Protein AF-A0A0V8RWB8-F1 (afdb_monomer)

Sequence (74 aa):
MSEEVFEEVSEKAHESEEEVEEEAIDINAALLEAMVKRTEILEKYVKGEVGKAEATSMLSAVKVPTLGRRRRRK

Structure (mmCIF, N/CA/C/O backbone):
data_AF-A0A0V8RWB8-F1
#
_entry.id   AF-A0A0V8RWB8-F1
#
loop_
_atom_site.group_PDB
_atom_site.id
_atom_site.type_symbol
_atom_site.label_atom_id
_atom_site.label_alt_id
_atom_site.label_comp_id
_atom_site.label_asym_id
_atom_site.label_entity_id
_atom_site.label_seq_id
_atom_site.pdbx_PDB_ins_code
_atom_site.Cartn_x
_atom_site.Cartn_y
_atom_site.Cartn_z
_atom_site.occupancy
_atom_site.B_iso_or_equiv
_atom_site.auth_seq_id
_atom_site.auth_comp_id
_atom_site.auth_asym_id
_atom_site.auth_atom_id
_atom_site.pdbx_PDB_model_num
ATOM 1 N N . MET A 1 1 ? 33.038 -14.492 -42.134 1.00 52.97 1 MET A N 1
ATOM 2 C CA . MET A 1 1 ? 32.323 -14.133 -40.897 1.00 52.97 1 MET A CA 1
ATOM 3 C C . MET A 1 1 ? 32.353 -12.619 -40.857 1.00 52.97 1 MET A C 1
ATOM 5 O O . MET A 1 1 ? 33.386 -12.067 -40.505 1.00 52.97 1 MET A O 1
ATOM 9 N N . SER A 1 2 ? 31.350 -11.989 -41.467 1.00 54.09 2 SER A N 1
ATOM 10 C CA . SER A 1 2 ? 31.314 -10.551 -41.745 1.00 54.09 2 SER A CA 1
ATOM 11 C C . SER A 1 2 ? 31.108 -9.746 -40.464 1.00 54.09 2 SER A C 1
ATOM 13 O O . SER A 1 2 ? 30.417 -10.192 -39.553 1.00 54.09 2 SER A O 1
ATOM 15 N N . GLU A 1 3 ? 31.716 -8.564 -40.434 1.00 56.56 3 GLU A N 1
ATOM 16 C CA . GLU A 1 3 ? 31.607 -7.527 -39.397 1.00 56.56 3 GLU A CA 1
ATOM 17 C C . GLU A 1 3 ? 30.134 -7.178 -39.086 1.00 56.56 3 GLU A C 1
ATOM 19 O O . GLU A 1 3 ? 29.768 -7.014 -37.927 1.00 56.56 3 GLU A O 1
ATOM 24 N N . GLU A 1 4 ? 29.264 -7.263 -40.100 1.00 55.44 4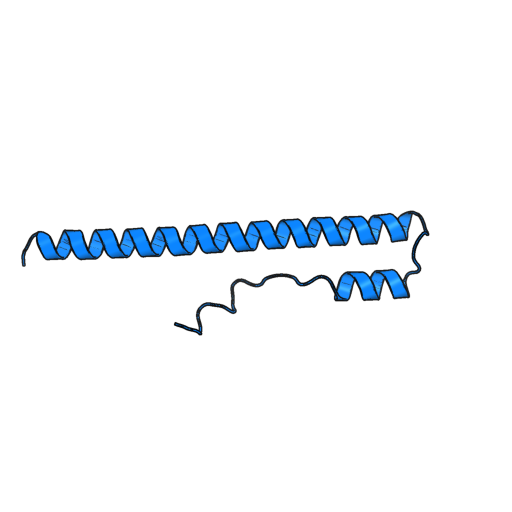 GLU A N 1
ATOM 25 C CA . GLU A 1 4 ? 27.800 -7.119 -40.001 1.00 55.44 4 GLU A CA 1
ATOM 26 C C . GLU A 1 4 ? 27.138 -8.084 -38.999 1.00 55.44 4 GLU A C 1
ATOM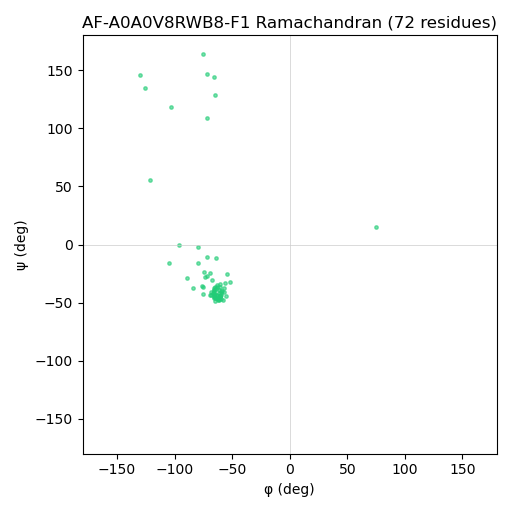 28 O O . GLU A 1 4 ? 26.161 -7.730 -38.346 1.00 55.44 4 GLU A O 1
ATOM 33 N N . VAL A 1 5 ? 27.673 -9.301 -38.826 1.00 57.38 5 VAL A N 1
ATOM 34 C CA . VAL A 1 5 ? 27.112 -10.281 -37.874 1.00 57.38 5 VAL A CA 1
ATOM 35 C C . VAL A 1 5 ? 27.443 -9.898 -36.428 1.00 57.38 5 VAL A C 1
ATOM 37 O O . VAL A 1 5 ? 26.750 -10.318 -35.506 1.00 57.38 5 VAL A O 1
ATOM 40 N N . PHE A 1 6 ? 28.503 -9.120 -36.203 1.00 56.81 6 PHE A N 1
ATOM 41 C CA . PHE A 1 6 ? 28.908 -8.701 -34.862 1.00 56.81 6 PHE A CA 1
ATOM 42 C C . PHE A 1 6 ? 28.122 -7.467 -34.398 1.00 56.81 6 PHE A C 1
ATOM 44 O O . PHE A 1 6 ? 27.715 -7.413 -33.238 1.00 56.81 6 PHE A O 1
ATOM 51 N N . GLU A 1 7 ? 27.842 -6.527 -35.306 1.00 58.78 7 GLU A N 1
ATOM 52 C CA . GLU A 1 7 ? 26.993 -5.361 -35.022 1.00 58.78 7 GLU A CA 1
ATOM 53 C C . GLU A 1 7 ? 25.539 -5.764 -34.730 1.00 58.78 7 GLU A C 1
ATOM 55 O O . GLU A 1 7 ? 25.015 -5.374 -33.690 1.00 58.78 7 GLU A O 1
ATOM 60 N N . GLU A 1 8 ? 24.921 -6.646 -35.529 1.00 58.06 8 GLU A N 1
ATOM 61 C CA . GLU A 1 8 ? 23.541 -7.109 -35.270 1.00 58.06 8 GLU A CA 1
ATOM 62 C C . GLU A 1 8 ? 23.377 -7.824 -33.915 1.00 58.06 8 GLU A C 1
ATOM 64 O O . GLU A 1 8 ? 22.320 -7.753 -33.282 1.00 58.06 8 GLU A O 1
ATOM 69 N N . VAL A 1 9 ? 24.402 -8.560 -33.471 1.00 61.72 9 VAL A N 1
ATOM 70 C CA . VAL A 1 9 ? 24.374 -9.266 -32.180 1.00 61.72 9 VAL A CA 1
ATOM 71 C C . VAL A 1 9 ? 24.588 -8.287 -31.026 1.00 61.72 9 VAL A C 1
ATOM 73 O O . VAL A 1 9 ? 23.958 -8.445 -29.980 1.00 61.72 9 VAL A O 1
ATOM 76 N N . SER A 1 10 ? 25.430 -7.269 -31.217 1.00 56.19 10 SER A N 1
ATOM 77 C CA . SER A 1 10 ? 25.656 -6.215 -30.229 1.00 56.19 10 SER A CA 1
ATOM 78 C C . SER A 1 10 ? 24.426 -5.320 -30.053 1.00 56.19 10 SER A C 1
ATOM 80 O O . SER A 1 10 ? 24.057 -5.040 -28.917 1.00 56.19 10 SER A O 1
ATOM 82 N N . GLU A 1 11 ? 23.761 -4.912 -31.138 1.00 61.53 11 GLU A N 1
ATOM 83 C CA . GLU A 1 11 ? 22.541 -4.094 -31.069 1.00 61.53 11 GLU A CA 1
ATOM 84 C C . GLU A 1 11 ? 21.396 -4.853 -30.390 1.00 61.53 11 GLU A C 1
ATOM 86 O O . GLU A 1 11 ? 20.803 -4.338 -29.447 1.00 61.53 11 GLU A O 1
ATOM 91 N N . LYS A 1 12 ? 21.153 -6.122 -30.754 1.00 58.47 12 LYS A N 1
ATOM 92 C CA . LYS A 1 12 ? 20.125 -6.949 -30.090 1.00 58.47 12 LYS A CA 1
ATOM 93 C C . LYS A 1 12 ? 20.411 -7.217 -28.616 1.00 58.47 12 LYS A C 1
ATOM 95 O O . LYS A 1 12 ? 19.470 -7.333 -27.832 1.00 58.47 12 LYS A O 1
ATOM 100 N N . ALA A 1 13 ? 21.679 -7.373 -28.235 1.00 58.38 13 ALA A N 1
ATOM 101 C CA . ALA A 1 13 ? 22.048 -7.528 -26.832 1.00 58.38 13 ALA A CA 1
ATOM 102 C C . ALA A 1 13 ? 21.741 -6.244 -26.050 1.00 58.38 13 ALA A C 1
ATOM 104 O O . ALA A 1 13 ? 21.109 -6.319 -24.998 1.00 58.38 13 ALA A O 1
ATOM 105 N N . HIS A 1 14 ? 22.090 -5.084 -26.610 1.00 52.31 14 HIS A N 1
ATOM 106 C CA . HIS A 1 14 ? 21.867 -3.789 -25.973 1.00 52.31 14 HIS A CA 1
ATOM 107 C C . HIS A 1 14 ? 20.374 -3.446 -25.842 1.00 52.31 14 HIS A C 1
ATOM 109 O O . HIS A 1 14 ? 19.933 -3.029 -24.774 1.00 52.31 14 HIS A O 1
ATOM 115 N N . GLU A 1 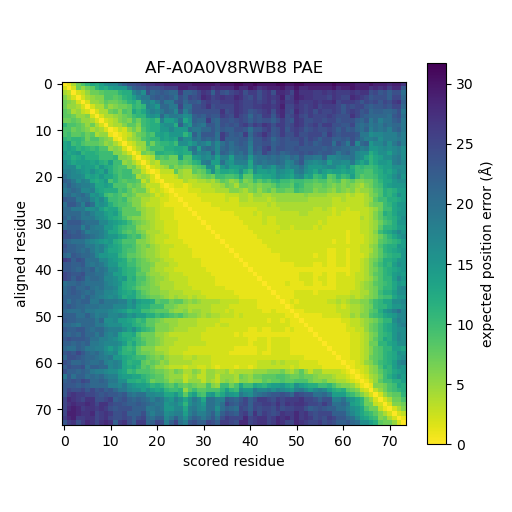15 ? 19.582 -3.719 -26.881 1.00 59.19 15 GLU A N 1
ATOM 116 C CA . GLU A 1 15 ? 18.123 -3.537 -26.882 1.00 59.19 15 GLU A CA 1
ATOM 117 C C . GLU A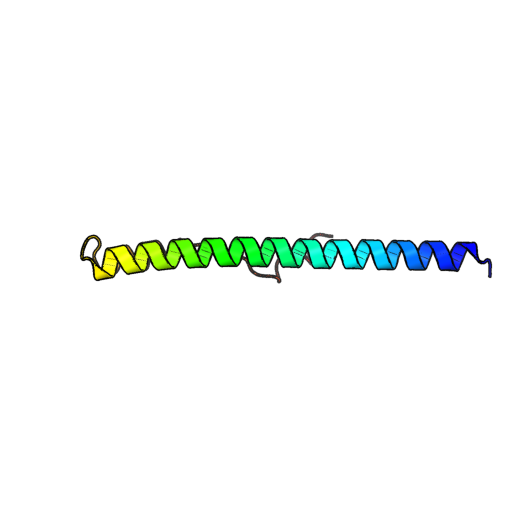 1 15 ? 17.447 -4.454 -25.842 1.00 59.19 15 GLU A C 1
ATOM 119 O O . GLU A 1 15 ? 16.508 -4.065 -25.149 1.00 59.19 15 GLU A O 1
ATOM 124 N N . SER A 1 16 ? 17.970 -5.675 -25.664 1.00 58.09 16 SER A N 1
ATOM 125 C CA . SER A 1 16 ? 17.469 -6.611 -24.652 1.00 58.09 16 SER A CA 1
ATOM 126 C C . SER A 1 16 ? 17.846 -6.237 -23.215 1.00 58.09 16 SER A C 1
ATOM 128 O O . SER A 1 16 ? 17.121 -6.601 -22.290 1.00 58.09 16 SER A O 1
ATOM 130 N N . GLU A 1 17 ? 18.963 -5.536 -23.010 1.00 60.38 17 GLU A N 1
ATOM 131 C CA . GLU A 1 17 ? 19.375 -5.034 -21.695 1.00 60.38 17 GLU A CA 1
ATOM 132 C C . GLU A 1 17 ? 18.542 -3.812 -21.292 1.00 60.38 17 GLU A C 1
ATOM 134 O O . GLU A 1 17 ? 18.043 -3.770 -20.166 1.00 60.38 17 GLU A O 1
ATOM 139 N N . GLU A 1 18 ? 18.286 -2.890 -22.224 1.00 61.88 18 GLU A N 1
ATOM 140 C CA . GLU A 1 18 ? 17.410 -1.733 -21.998 1.00 61.88 18 GLU A CA 1
ATOM 141 C C . GLU A 1 18 ? 15.972 -2.157 -21.646 1.00 61.88 18 GLU A C 1
ATOM 143 O O . GLU A 1 18 ? 15.421 -1.671 -20.656 1.00 61.88 18 GLU A O 1
ATOM 148 N N . GLU A 1 19 ? 15.390 -3.144 -22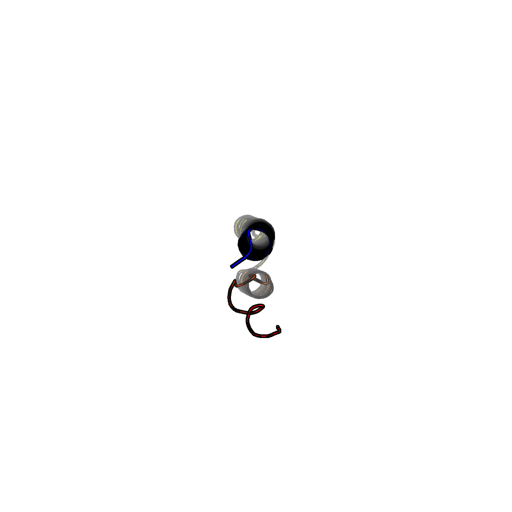.350 1.00 59.88 19 GLU A N 1
ATOM 149 C CA . GLU A 1 19 ? 14.063 -3.691 -21.998 1.00 59.88 19 GLU A CA 1
ATOM 150 C C . GLU A 1 19 ? 14.017 -4.226 -20.549 1.00 59.88 19 GLU A C 1
ATOM 152 O O . GLU A 1 19 ? 13.004 -4.096 -19.856 1.00 59.88 19 GLU A O 1
ATOM 157 N N . VAL A 1 20 ? 15.102 -4.842 -20.066 1.00 63.84 20 VAL A N 1
ATOM 158 C CA . VAL A 1 20 ? 15.167 -5.418 -18.711 1.00 63.84 20 VAL A CA 1
ATOM 159 C C . VAL A 1 20 ? 15.314 -4.330 -17.644 1.00 63.84 20 VAL A C 1
ATOM 161 O O . VAL A 1 20 ? 14.740 -4.457 -16.555 1.00 63.84 20 VAL A O 1
ATOM 164 N N . GLU A 1 21 ? 16.055 -3.263 -17.936 1.00 68.81 21 GLU A N 1
ATOM 165 C CA . GLU A 1 21 ? 16.206 -2.116 -17.038 1.00 68.81 21 GLU A CA 1
ATOM 166 C C . GLU A 1 21 ? 14.907 -1.310 -16.917 1.00 68.81 21 GLU A C 1
ATOM 168 O O . GLU A 1 21 ? 14.491 -0.989 -15.797 1.00 68.81 21 GLU A O 1
ATOM 173 N N . GLU A 1 22 ? 14.210 -1.063 -18.028 1.00 70.00 22 GLU A N 1
ATOM 174 C CA . GLU A 1 22 ? 12.899 -0.406 -18.023 1.00 70.00 22 GLU A CA 1
ATOM 175 C C . GLU A 1 22 ? 11.865 -1.216 -17.226 1.00 70.00 22 GLU A C 1
ATOM 177 O O . GLU A 1 22 ? 11.183 -0.672 -16.349 1.00 70.00 22 GLU A O 1
ATOM 182 N N . GLU A 1 23 ? 11.806 -2.540 -17.425 1.00 72.75 23 GLU A N 1
ATOM 183 C CA . GLU A 1 23 ? 10.924 -3.411 -16.639 1.00 72.75 23 GLU A CA 1
ATOM 184 C C . GLU A 1 23 ? 11.250 -3.372 -15.134 1.00 72.75 23 GLU A C 1
ATOM 186 O O . GLU A 1 23 ? 10.341 -3.429 -14.294 1.00 72.75 23 GLU A O 1
ATOM 191 N N . ALA A 1 24 ? 12.530 -3.264 -14.762 1.00 77.38 24 ALA A N 1
ATOM 192 C CA . ALA A 1 24 ? 12.939 -3.149 -13.365 1.00 77.38 24 ALA A CA 1
ATOM 193 C C . ALA A 1 24 ? 12.513 -1.806 -12.747 1.00 77.38 24 ALA A C 1
ATOM 195 O O . ALA A 1 24 ? 12.049 -1.780 -11.599 1.00 77.38 24 ALA A O 1
ATOM 196 N N . ILE A 1 25 ? 12.632 -0.706 -13.496 1.00 84.00 25 ILE A N 1
ATOM 197 C CA . ILE A 1 25 ? 12.199 0.631 -13.067 1.00 84.00 25 ILE A CA 1
ATOM 198 C C . ILE A 1 25 ? 10.685 0.649 -12.833 1.00 84.00 25 ILE A C 1
ATOM 200 O O . ILE A 1 25 ? 10.243 1.071 -11.760 1.00 84.00 25 ILE A O 1
ATOM 204 N N . ASP A 1 26 ? 9.899 0.111 -13.765 1.00 81.44 26 ASP A N 1
ATOM 205 C CA . ASP A 1 26 ? 8.436 0.048 -13.660 1.00 81.44 26 ASP A CA 1
ATOM 206 C C . ASP A 1 26 ? 7.972 -0.747 -12.435 1.00 81.44 26 ASP A C 1
ATOM 208 O O . ASP A 1 26 ? 7.064 -0.341 -11.698 1.00 81.44 26 ASP A O 1
ATOM 212 N N . ILE A 1 27 ? 8.610 -1.892 -12.180 1.00 85.38 27 ILE A N 1
ATOM 213 C CA . ILE A 1 27 ? 8.286 -2.727 -11.022 1.00 85.38 27 ILE A CA 1
ATOM 214 C C . ILE A 1 27 ? 8.616 -1.993 -9.727 1.00 85.38 27 ILE A C 1
ATOM 216 O O . ILE A 1 27 ? 7.809 -2.016 -8.795 1.00 85.38 27 ILE A O 1
ATOM 220 N N . ASN A 1 28 ? 9.764 -1.321 -9.667 1.00 88.50 28 ASN A N 1
ATOM 221 C CA . ASN A 1 28 ? 10.158 -0.547 -8.497 1.00 88.50 28 ASN A CA 1
ATOM 222 C C . ASN A 1 28 ? 9.225 0.647 -8.259 1.00 88.50 28 ASN A C 1
ATOM 224 O O . ASN A 1 28 ? 8.830 0.880 -7.116 1.00 88.50 28 ASN A O 1
ATOM 228 N N . ALA A 1 29 ? 8.800 1.353 -9.309 1.00 90.25 29 ALA A N 1
ATOM 229 C CA . ALA A 1 29 ? 7.816 2.428 -9.204 1.00 90.25 29 ALA A CA 1
ATOM 230 C C . ALA A 1 29 ? 6.484 1.909 -8.635 1.00 90.25 29 ALA A C 1
ATOM 232 O O . ALA A 1 29 ? 5.956 2.447 -7.659 1.00 90.25 29 ALA A O 1
ATOM 233 N N . ALA A 1 30 ? 5.988 0.789 -9.161 1.00 89.25 30 ALA A N 1
ATOM 234 C CA . ALA A 1 30 ? 4.758 0.174 -8.680 1.00 89.25 30 ALA A CA 1
ATOM 235 C C . ALA A 1 30 ? 4.887 -0.397 -7.246 1.00 89.25 30 ALA A C 1
ATOM 237 O O . ALA A 1 30 ? 3.912 -0.394 -6.486 1.00 89.25 30 ALA A O 1
ATOM 238 N N . LEU A 1 31 ? 6.079 -0.852 -6.835 1.00 92.00 31 LEU A N 1
ATOM 239 C CA . LEU A 1 31 ? 6.368 -1.211 -5.441 1.00 92.00 31 LEU A CA 1
ATOM 240 C C . LEU A 1 31 ? 6.313 0.012 -4.521 1.00 92.00 31 LEU A C 1
ATOM 242 O O . LEU A 1 31 ? 5.688 -0.059 -3.461 1.00 92.00 31 LEU A O 1
ATOM 246 N N . LEU A 1 32 ? 6.923 1.129 -4.925 1.00 94.19 32 LEU A N 1
ATOM 247 C CA . LEU A 1 32 ? 6.902 2.375 -4.159 1.00 94.19 32 LEU A CA 1
ATOM 248 C C . LEU A 1 32 ? 5.469 2.880 -3.964 1.00 94.19 32 LEU A C 1
ATOM 250 O O . LEU A 1 32 ? 5.080 3.190 -2.838 1.00 94.19 32 LEU A O 1
ATOM 254 N N . GLU A 1 33 ? 4.642 2.864 -5.010 1.00 93.50 33 GLU A N 1
ATOM 255 C CA . GLU A 1 33 ? 3.222 3.214 -4.887 1.00 93.50 33 GLU A CA 1
ATOM 256 C C . GLU A 1 33 ? 2.471 2.308 -3.902 1.00 93.50 33 GLU A C 1
ATOM 258 O O . GLU A 1 33 ? 1.647 2.777 -3.109 1.00 93.50 33 GLU A O 1
ATOM 263 N N . ALA A 1 34 ? 2.739 1.000 -3.934 1.00 94.25 34 ALA A N 1
ATOM 264 C CA . ALA A 1 34 ? 2.137 0.060 -2.998 1.00 94.25 34 ALA A CA 1
ATOM 265 C C . ALA A 1 34 ? 2.569 0.350 -1.550 1.00 94.25 34 ALA A C 1
ATOM 267 O O . ALA A 1 34 ? 1.747 0.255 -0.635 1.00 94.25 34 ALA A O 1
ATOM 268 N N . MET A 1 35 ? 3.830 0.733 -1.329 1.00 95.25 35 MET A N 1
ATOM 269 C CA . MET A 1 35 ? 4.331 1.123 -0.008 1.00 95.25 35 MET A CA 1
ATOM 270 C C . MET A 1 35 ? 3.640 2.386 0.508 1.00 95.25 35 MET A C 1
ATOM 272 O O . MET A 1 35 ? 3.160 2.370 1.642 1.00 95.25 35 MET A O 1
ATOM 276 N N . VAL A 1 36 ? 3.505 3.420 -0.330 1.00 97.00 36 VAL A N 1
ATOM 277 C CA . VAL A 1 36 ? 2.807 4.669 0.025 1.00 97.00 36 VAL A CA 1
ATOM 278 C C . VAL A 1 36 ? 1.358 4.388 0.441 1.00 97.00 36 VAL A C 1
ATOM 280 O O . VAL A 1 36 ? 0.927 4.782 1.526 1.00 97.00 36 VAL A O 1
ATOM 283 N N . LYS A 1 37 ? 0.625 3.592 -0.346 1.00 96.19 37 LYS A N 1
ATOM 284 C CA . LYS A 1 37 ? -0.756 3.197 -0.008 1.00 96.19 37 LYS A CA 1
ATOM 285 C C . LYS A 1 37 ? -0.833 2.443 1.321 1.00 96.19 37 LYS A C 1
ATOM 287 O O . LYS A 1 37 ? -1.744 2.665 2.117 1.00 96.19 37 LYS A O 1
ATOM 292 N N . ARG A 1 38 ? 0.123 1.549 1.597 1.00 97.00 38 ARG A N 1
ATOM 293 C CA . ARG A 1 38 ? 0.171 0.821 2.876 1.00 97.00 38 ARG A CA 1
ATOM 294 C C . ARG A 1 38 ? 0.447 1.753 4.051 1.00 97.00 38 ARG A C 1
ATOM 296 O O . ARG A 1 38 ? -0.166 1.561 5.100 1.00 97.00 38 ARG A O 1
ATOM 303 N N . THR A 1 39 ? 1.323 2.746 3.897 1.00 97.88 39 THR A N 1
ATOM 304 C CA . THR A 1 39 ? 1.600 3.716 4.964 1.00 97.88 39 THR A CA 1
ATOM 305 C C . THR A 1 39 ? 0.388 4.585 5.277 1.00 97.88 39 THR A C 1
ATOM 307 O O . THR A 1 39 ? 0.092 4.772 6.452 1.00 97.88 39 THR A O 1
ATOM 310 N N . GLU A 1 40 ? -0.379 5.008 4.270 1.00 98.00 40 GLU A N 1
ATOM 311 C CA . GLU A 1 40 ? -1.630 5.752 4.480 1.00 98.00 40 GLU A CA 1
ATOM 312 C C . GLU A 1 40 ? -2.662 4.928 5.266 1.00 98.00 40 GLU A C 1
ATOM 314 O O . GLU A 1 40 ? -3.311 5.434 6.180 1.00 98.00 40 GLU A O 1
ATOM 319 N N . ILE A 1 41 ? -2.804 3.633 4.955 1.00 97.88 41 ILE A N 1
ATOM 320 C CA . ILE A 1 41 ? -3.710 2.736 5.692 1.00 97.88 41 ILE A CA 1
ATOM 321 C C . ILE A 1 41 ? -3.269 2.601 7.156 1.00 97.88 41 ILE A C 1
ATOM 323 O O . ILE A 1 41 ? -4.099 2.649 8.066 1.00 97.88 41 ILE A O 1
ATOM 327 N N . LEU A 1 42 ? -1.965 2.434 7.392 1.00 98.06 42 LEU A N 1
ATOM 328 C CA . LEU A 1 42 ? -1.417 2.334 8.744 1.00 98.06 42 LEU A CA 1
ATOM 329 C C . LEU A 1 42 ? -1.579 3.640 9.522 1.00 98.06 42 LEU A C 1
ATOM 331 O O . LEU A 1 42 ? -1.891 3.597 10.709 1.00 98.06 42 LEU A O 1
ATOM 335 N N . GLU A 1 43 ? -1.424 4.788 8.868 1.00 98.44 43 GLU A N 1
ATOM 336 C CA . GLU A 1 43 ? -1.651 6.092 9.483 1.00 98.44 43 GLU A CA 1
ATOM 337 C C . GLU A 1 43 ? -3.104 6.239 9.950 1.00 98.44 43 GLU A C 1
ATOM 339 O O . GLU A 1 43 ? -3.339 6.590 11.108 1.00 98.44 43 GLU A O 1
ATOM 344 N N . LYS A 1 44 ? -4.079 5.882 9.103 1.00 97.94 44 LYS A N 1
ATOM 345 C CA . LYS A 1 44 ? -5.506 5.873 9.472 1.00 97.94 44 LYS A CA 1
ATOM 346 C C . LYS A 1 44 ? -5.788 4.952 10.658 1.00 97.94 44 LYS A C 1
ATOM 348 O O . LYS A 1 44 ? -6.553 5.309 11.551 1.00 97.94 44 LYS A O 1
ATOM 353 N N . TYR A 1 45 ? -5.147 3.783 10.699 1.00 98.19 45 TYR A N 1
ATOM 354 C CA . TYR A 1 45 ? -5.269 2.854 11.822 1.00 98.19 45 TYR A CA 1
ATOM 355 C C . TYR A 1 45 ? -4.694 3.439 13.121 1.00 98.19 45 TYR A C 1
ATOM 357 O O . TYR A 1 45 ? -5.346 3.377 14.160 1.00 98.19 45 TYR A O 1
ATOM 365 N N . VAL A 1 46 ? -3.506 4.050 13.070 1.00 98.06 46 VAL A N 1
ATOM 366 C CA . VAL A 1 46 ? -2.864 4.680 14.239 1.00 98.06 46 VAL A CA 1
ATOM 367 C C . VAL A 1 46 ? -3.670 5.876 14.750 1.00 98.06 46 VAL A C 1
ATOM 369 O O . VAL A 1 46 ? -3.775 6.064 15.960 1.00 98.06 46 VAL A O 1
ATOM 372 N N . LYS A 1 47 ? -4.285 6.651 13.850 1.00 98.12 47 LYS A N 1
ATOM 373 C CA . LYS A 1 47 ? -5.204 7.746 14.202 1.00 98.12 47 LYS A CA 1
ATOM 374 C C . LYS A 1 47 ? -6.552 7.262 14.750 1.00 98.12 47 LYS A C 1
ATOM 376 O O . LYS A 1 47 ? -7.315 8.073 15.265 1.00 98.12 47 LYS A O 1
ATOM 381 N N . GLY A 1 48 ? -6.853 5.965 14.653 1.00 97.06 48 GLY A N 1
ATOM 382 C CA . GLY A 1 48 ? -8.132 5.391 15.070 1.00 97.06 48 GLY A CA 1
ATOM 383 C C . GLY A 1 48 ? -9.291 5.673 14.109 1.00 97.06 48 GLY A C 1
ATOM 384 O O . GLY A 1 48 ? -10.442 5.473 14.483 1.00 97.06 48 GLY A O 1
ATOM 385 N N . GLU A 1 49 ? -9.007 6.123 12.882 1.00 97.88 49 GLU A N 1
ATOM 386 C CA . GLU A 1 49 ? -10.016 6.381 11.843 1.00 97.88 49 GLU A CA 1
ATOM 387 C C . GLU A 1 49 ? -10.598 5.080 11.271 1.00 97.88 49 GLU A C 1
ATOM 389 O O . GLU A 1 49 ? -11.741 5.062 10.822 1.00 97.88 49 GLU A O 1
ATOM 394 N N . VAL A 1 50 ? -9.821 3.991 11.303 1.00 97.25 50 VAL A N 1
ATOM 395 C CA . VAL A 1 50 ? -10.240 2.651 10.867 1.00 97.25 50 VAL A CA 1
ATOM 396 C C . VAL A 1 50 ? -9.922 1.602 11.929 1.00 97.25 50 VAL A C 1
ATOM 398 O O . VAL A 1 50 ? -8.901 1.663 12.621 1.00 97.25 50 VAL A O 1
ATOM 401 N N . GLY A 1 51 ? -10.787 0.595 12.041 1.00 97.81 51 GLY A N 1
ATOM 402 C CA . GLY A 1 51 ? -10.585 -0.525 12.960 1.00 97.81 51 GLY A CA 1
ATOM 403 C C . GLY A 1 51 ? -9.531 -1.523 12.465 1.00 97.81 51 GLY A C 1
ATOM 404 O O . GLY A 1 51 ? -9.206 -1.587 11.281 1.00 97.81 51 GLY A O 1
ATOM 405 N N . LYS A 1 52 ? -9.035 -2.390 13.358 1.00 96.94 52 LYS A N 1
ATOM 406 C CA . LYS A 1 52 ? -8.021 -3.413 13.019 1.00 96.94 52 LYS A CA 1
ATOM 407 C C . LYS A 1 52 ? -8.443 -4.329 11.861 1.00 96.94 52 LYS A C 1
ATOM 409 O O . LYS A 1 52 ? -7.631 -4.633 10.988 1.00 96.94 52 LYS A O 1
ATOM 414 N N . ALA A 1 53 ? -9.693 -4.796 11.863 1.00 97.56 53 ALA A N 1
ATOM 415 C CA . ALA A 1 53 ? -10.207 -5.698 10.829 1.00 97.56 53 ALA A CA 1
ATOM 416 C C . ALA A 1 53 ? -10.278 -5.007 9.458 1.00 97.56 53 ALA A C 1
ATOM 418 O O . ALA A 1 53 ? -9.850 -5.572 8.454 1.00 97.56 53 ALA A O 1
ATOM 419 N N . GLU A 1 54 ? -10.742 -3.759 9.438 1.00 96.81 54 GLU A N 1
ATOM 420 C CA . GLU A 1 54 ? -10.813 -2.928 8.238 1.00 96.81 54 GLU A CA 1
ATOM 421 C C . GLU A 1 54 ? -9.418 -2.610 7.692 1.00 96.81 54 GLU A C 1
ATOM 423 O O . GLU A 1 54 ? -9.147 -2.884 6.525 1.00 96.81 54 GLU A O 1
ATOM 428 N N . ALA A 1 55 ? -8.489 -2.167 8.545 1.00 97.06 55 ALA A N 1
ATOM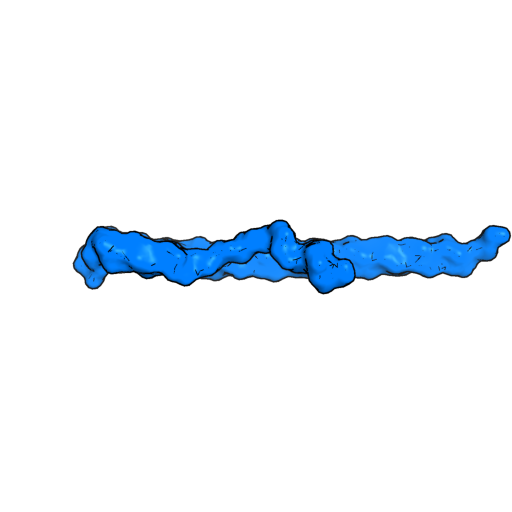 429 C CA . ALA A 1 55 ? -7.099 -1.926 8.160 1.00 97.06 55 ALA A CA 1
ATOM 430 C C . ALA A 1 55 ? -6.436 -3.186 7.574 1.00 97.06 55 ALA A C 1
ATOM 432 O O . ALA A 1 55 ? -5.742 -3.114 6.561 1.00 97.06 55 ALA A O 1
ATOM 433 N N . THR A 1 56 ? -6.694 -4.361 8.163 1.00 97.06 56 THR A N 1
ATOM 434 C CA . THR A 1 56 ? -6.189 -5.647 7.648 1.00 97.06 56 THR A CA 1
ATOM 435 C C . THR A 1 56 ? -6.758 -5.950 6.260 1.00 97.06 56 THR A C 1
ATOM 437 O O . THR A 1 56 ? -6.011 -6.332 5.357 1.00 97.06 56 THR A O 1
ATOM 440 N N . SER A 1 57 ? -8.061 -5.729 6.066 1.00 97.50 57 SER A N 1
ATOM 441 C CA . SER A 1 57 ? -8.718 -5.893 4.767 1.00 97.50 57 SER A CA 1
ATOM 442 C C . SER A 1 57 ? -8.131 -4.943 3.718 1.00 97.50 57 SER A C 1
ATOM 444 O O . SER A 1 57 ? -7.743 -5.385 2.636 1.00 97.50 57 SER A O 1
ATOM 446 N N . MET A 1 58 ? -7.977 -3.658 4.049 1.00 96.94 58 MET A N 1
ATOM 447 C CA . MET A 1 58 ? -7.389 -2.655 3.155 1.00 96.94 58 MET A CA 1
ATOM 448 C C . MET A 1 58 ? -5.948 -3.012 2.770 1.00 96.94 58 MET A C 1
ATOM 450 O O . MET A 1 58 ? -5.605 -2.968 1.591 1.00 96.94 58 MET A O 1
ATOM 454 N N . LEU A 1 59 ? -5.119 -3.434 3.733 1.00 96.44 59 LEU A N 1
ATOM 455 C CA . LEU A 1 59 ? -3.741 -3.865 3.471 1.00 96.44 59 LEU A CA 1
ATOM 456 C C . LEU A 1 59 ? -3.685 -5.078 2.536 1.00 96.44 59 LEU A C 1
ATOM 458 O O . LEU A 1 59 ? -2.812 -5.136 1.672 1.00 96.44 59 LEU A O 1
ATOM 462 N N . SER A 1 60 ? -4.611 -6.030 2.686 1.00 94.06 60 SER A N 1
ATOM 463 C CA . SER A 1 60 ? -4.678 -7.220 1.828 1.00 94.06 60 SER A CA 1
ATOM 464 C C . SER A 1 60 ? -5.099 -6.911 0.385 1.00 94.06 60 SER A C 1
ATOM 466 O O . SER A 1 60 ? -4.742 -7.651 -0.530 1.00 94.06 60 SER A O 1
ATOM 468 N N . ALA A 1 61 ? -5.815 -5.804 0.168 1.00 94.19 61 ALA A N 1
ATOM 469 C CA . ALA A 1 61 ? -6.248 -5.366 -1.155 1.00 94.19 61 ALA A CA 1
ATOM 470 C C . ALA A 1 61 ? -5.140 -4.648 -1.951 1.00 94.19 61 ALA A C 1
ATOM 472 O O . ALA A 1 61 ? -5.256 -4.505 -3.171 1.00 94.19 61 ALA A O 1
ATOM 473 N N . VAL A 1 62 ? -4.056 -4.207 -1.298 1.00 93.12 62 VAL A N 1
ATOM 474 C CA . VAL A 1 62 ? -2.928 -3.561 -1.983 1.00 93.12 62 VAL A CA 1
ATOM 475 C C . VAL A 1 62 ? -2.151 -4.606 -2.7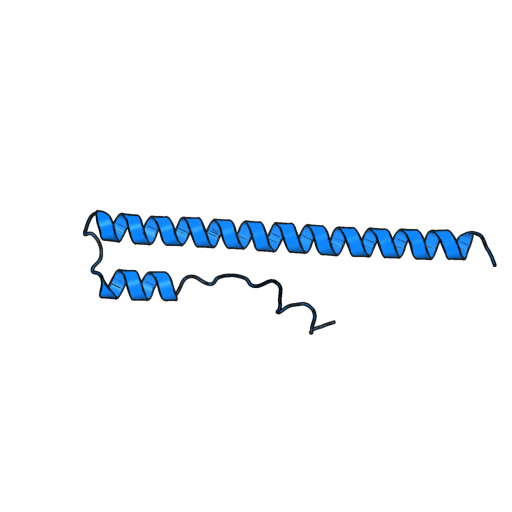86 1.00 93.12 62 VAL A C 1
ATOM 477 O O . VAL A 1 62 ? -1.440 -5.445 -2.233 1.00 93.12 62 VAL A O 1
ATOM 480 N N . LYS A 1 63 ? -2.266 -4.541 -4.117 1.00 86.06 63 LYS A N 1
ATOM 481 C CA . LYS A 1 63 ? -1.480 -5.380 -5.030 1.00 86.06 63 LYS A CA 1
ATOM 482 C C . LYS A 1 63 ? 0.004 -5.041 -4.927 1.00 86.06 63 LYS A C 1
ATOM 484 O O . LYS A 1 63 ? 0.390 -3.892 -5.106 1.00 86.06 63 LYS A O 1
ATOM 489 N N . VAL A 1 64 ? 0.820 -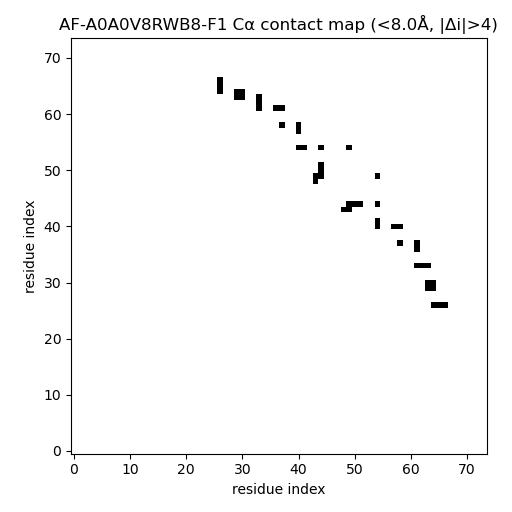6.071 -4.722 1.00 84.00 64 VAL A N 1
ATOM 490 C CA . VAL A 1 64 ? 2.280 -5.984 -4.792 1.00 84.00 64 VAL A CA 1
ATOM 491 C C . VAL A 1 64 ? 2.725 -6.595 -6.125 1.00 84.00 64 VAL A C 1
ATOM 493 O O . VAL A 1 64 ? 2.433 -7.772 -6.368 1.00 84.00 64 VAL A O 1
ATOM 496 N N . PRO A 1 65 ? 3.367 -5.825 -7.018 1.00 78.62 65 PRO A N 1
ATOM 497 C CA . PRO A 1 65 ? 3.913 -6.368 -8.255 1.00 78.62 65 PRO A CA 1
ATOM 498 C C . PRO A 1 65 ? 5.059 -7.345 -7.950 1.00 78.62 65 PRO A C 1
ATOM 500 O O . PRO A 1 65 ? 5.821 -7.168 -7.004 1.00 78.62 65 PRO A O 1
ATOM 503 N N . THR A 1 66 ? 5.171 -8.405 -8.751 1.00 71.75 66 THR A N 1
ATOM 504 C CA . THR A 1 66 ? 6.232 -9.417 -8.623 1.00 71.75 66 THR A CA 1
ATOM 505 C C . THR A 1 66 ? 6.959 -9.582 -9.951 1.00 71.75 66 THR A C 1
ATOM 507 O O . THR A 1 66 ? 6.298 -9.799 -10.969 1.00 71.75 66 THR A O 1
ATOM 510 N N . LEU A 1 67 ? 8.294 -9.616 -9.913 1.00 62.69 67 LEU A N 1
ATOM 511 C CA . LEU A 1 67 ? 9.181 -9.833 -11.071 1.00 62.69 67 LEU A CA 1
ATOM 512 C C . LEU A 1 67 ? 8.871 -11.125 -11.861 1.00 62.69 67 LEU A C 1
ATOM 514 O O . LEU A 1 67 ? 9.120 -11.219 -13.056 1.00 62.69 67 LEU A O 1
ATOM 518 N N . GLY A 1 68 ? 8.275 -12.137 -11.224 1.00 55.44 68 GLY A N 1
ATOM 519 C CA . GLY A 1 68 ? 8.179 -13.488 -11.789 1.00 55.44 68 GLY A CA 1
ATOM 520 C C . GLY A 1 68 ? 7.085 -13.764 -12.833 1.00 55.44 68 GLY A C 1
ATOM 521 O O . GLY A 1 68 ? 6.999 -14.903 -13.289 1.00 55.44 68 GLY A O 1
ATOM 522 N N . ARG A 1 69 ? 6.208 -12.813 -13.200 1.00 51.56 69 ARG A N 1
ATOM 523 C CA . ARG A 1 69 ? 4.993 -13.137 -13.994 1.00 51.56 69 ARG A CA 1
ATOM 524 C C . ARG A 1 69 ? 4.997 -12.766 -15.479 1.00 51.56 69 ARG A C 1
ATOM 526 O O . ARG A 1 69 ? 4.163 -13.320 -16.194 1.00 51.56 69 ARG A O 1
ATOM 533 N N . ARG A 1 70 ? 5.897 -11.909 -15.975 1.00 50.41 70 ARG A N 1
ATOM 534 C CA . ARG A 1 70 ? 5.909 -11.528 -17.407 1.00 50.41 70 ARG A CA 1
ATOM 535 C C . ARG A 1 70 ? 6.759 -12.433 -18.300 1.00 50.41 70 ARG A C 1
ATOM 537 O O . ARG A 1 70 ? 6.361 -12.695 -19.429 1.00 50.41 70 ARG A O 1
ATOM 544 N N . ARG A 1 71 ? 7.820 -13.049 -17.768 1.00 50.38 71 ARG A N 1
ATOM 545 C CA . ARG A 1 71 ? 8.772 -13.865 -18.551 1.00 50.38 71 ARG A CA 1
ATOM 546 C C . ARG A 1 71 ? 8.193 -15.137 -19.203 1.00 50.38 71 ARG A C 1
ATOM 548 O O . ARG A 1 71 ? 8.861 -15.754 -20.015 1.00 50.38 71 ARG A O 1
ATOM 555 N N . ARG A 1 72 ? 6.972 -15.564 -18.852 1.00 53.81 72 ARG A N 1
ATOM 556 C CA . ARG A 1 72 ? 6.318 -16.764 -19.429 1.00 53.81 72 ARG A CA 1
ATOM 557 C C . ARG A 1 72 ? 5.354 -16.479 -20.588 1.00 53.81 72 ARG A C 1
ATOM 559 O O . ARG A 1 72 ? 4.746 -17.418 -21.090 1.00 53.81 72 ARG A O 1
ATOM 566 N N . ARG A 1 73 ? 5.164 -15.216 -20.980 1.00 55.34 73 ARG A N 1
ATOM 567 C CA . ARG A 1 73 ? 4.351 -14.8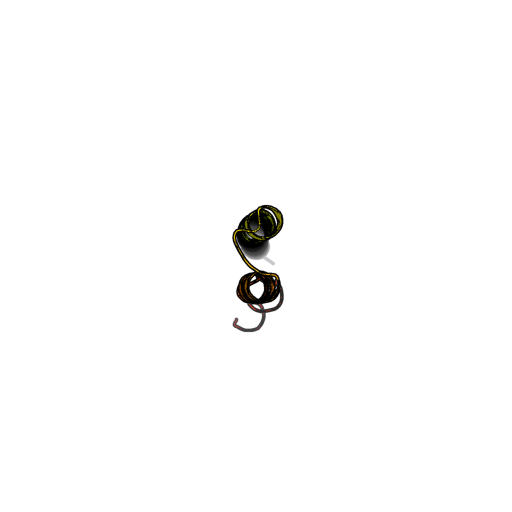28 -22.147 1.00 55.34 73 ARG A CA 1
ATOM 568 C C . ARG A 1 73 ? 5.197 -14.041 -23.156 1.00 55.34 73 ARG A C 1
ATOM 570 O O . ARG A 1 73 ? 4.852 -12.918 -23.497 1.00 55.34 73 ARG A O 1
ATOM 577 N N . LYS A 1 74 ? 6.309 -14.617 -23.592 1.00 46.91 74 LYS A N 1
ATOM 578 C CA . LYS A 1 74 ? 6.891 -14.383 -24.916 1.00 46.91 74 LYS A CA 1
ATOM 579 C C . LYS A 1 74 ? 7.153 -15.777 -25.486 1.00 46.91 74 LYS A C 1
ATOM 581 O O . LYS A 1 74 ? 7.606 -16.634 -24.688 1.00 46.91 74 LYS A O 1
#

Foldseek 3Di:
DDPVVVVVVVVVVVVVVVVVVVVVVVLVVLQVVLVVQLVVLVVCVVVVVDDPVVSVVSNVPRDRDDPPPPPVPD

Secondary structure (DSSP, 8-state):
--THHHHHHHHHHHHHHHHHHHHHHHHHHHHHHHHHHHHHHHHHHHTTSS-HHHHHHHHHHSPPP-GGGSTT--

InterPro domains:
  IPR021985 RNA polymerase Rpo13 subunit HTH domain [PF12136] (14-50)

pLDDT: mean 78.46, std 18.39, range [46.91, 98.44]

Organism: Pyrodictium occultum (NCBI:txid2309)

Solvent-accessible surface area (backbone atoms only — not comparable to full-atom values): 4395 Å² total; per-residue (Å²): 138,61,70,69,64,55,52,59,52,51,52,55,50,51,56,56,49,51,55,52,51,53,54,50,52,54,47,50,53,48,40,50,53,38,50,54,55,48,50,54,47,50,49,36,38,77,72,62,78,39,53,74,70,54,41,51,52,56,55,70,67,55,68,74,78,65,90,84,70,64,82,80,76,118

Radius of gyration: 20.99 Å; Cα contacts (8 Å, |Δi|>4): 24; chains: 1; bounding box: 43×24×57 Å

Mean predicted aligned error: 11.4 Å